Protein AF-A0A136JJI1-F1 (afdb_monomer_lite)

pLDDT: mean 89.71, std 6.71, range [63.59, 97.56]

InterPro domains:
  IPR006094 FAD linked oxidase, N-terminal [PF01565] (44-87)
  IPR016167 FAD-binding, type PCMH, subdomain 1 [G3DSA:3.30.43.10] (17-90)
  IPR036318 FAD-binding, type PCMH-like superfamily [SSF56176] (39-86)

Foldseek 3Di:
DDDQPPAPWDKQACPDPPVSVVVLVVVLVVAQDAPCCVVQAQRARMETDGPDVVNVVSLVVVCVVVVADAQADDPNPPRNSSSGHHNRHYD

Secondary structure (DSSP, 8-state):
----TT--SEEEETTS-TTHHHHHHHHHHHHS--TTTTTTT---SEEEE-SSHHHHHHHHHHHHHTT--B---SS---TTSTTS--TTSB-

Sequence (91 aa):
MVRIQGFQGMQYLRDGTAAEQRDYAFFNEQYATSSHGTEHDMHPSAIVRPKDDDDVIRVLHWAVENDVAVAIRTGGHQYSGASSTNGKNIQ

Radius of gyration: 12.37 Å; chains: 1; bounding box: 29×26×31 Å

Organism: NCBI:txid196109

Structure (mmCIF, N/CA/C/O backbone):
data_AF-A0A136JJI1-F1
#
_entry.id   AF-A0A136JJI1-F1
#
loop_
_atom_site.group_PDB
_atom_site.id
_atom_site.type_symbol
_atom_site.label_atom_id
_atom_site.label_alt_id
_atom_site.label_comp_id
_atom_site.label_asym_id
_atom_site.label_entity_id
_atom_site.label_seq_id
_atom_site.pdbx_PDB_ins_code
_atom_site.Cartn_x
_atom_site.Cartn_y
_atom_site.Cartn_z
_atom_site.occupancy
_atom_site.B_iso_or_equiv
_atom_site.auth_seq_id
_atom_site.auth_comp_id
_atom_site.auth_asym_id
_atom_site.auth_atom_id
_atom_site.pdbx_PDB_model_num
ATOM 1 N N . MET A 1 1 ? -15.104 2.089 -4.720 1.00 63.59 1 MET A N 1
ATOM 2 C CA . MET A 1 1 ? -13.869 2.899 -4.797 1.00 63.59 1 MET A CA 1
ATOM 3 C C . MET A 1 1 ? -13.044 2.557 -3.574 1.00 63.59 1 MET A C 1
ATOM 5 O O . MET A 1 1 ? -13.602 2.587 -2.485 1.00 63.59 1 MET A O 1
ATOM 9 N N . VAL A 1 2 ? -11.779 2.179 -3.744 1.00 79.12 2 VAL A N 1
ATOM 10 C CA . VAL A 1 2 ? -10.892 1.857 -2.617 1.00 79.12 2 VAL A CA 1
ATOM 11 C C . VAL A 1 2 ? -10.554 3.155 -1.888 1.00 79.12 2 VAL A C 1
ATOM 13 O O . VAL A 1 2 ? -9.918 4.026 -2.468 1.00 79.12 2 VAL A O 1
ATOM 16 N N . ARG A 1 3 ? -11.042 3.332 -0.657 1.00 89.00 3 ARG A N 1
ATOM 17 C CA . ARG A 1 3 ? -10.686 4.459 0.217 1.00 89.00 3 ARG A CA 1
ATOM 18 C C . ARG A 1 3 ? -10.959 4.077 1.666 1.00 89.00 3 ARG A C 1
ATOM 20 O O . ARG A 1 3 ? -12.105 3.851 2.050 1.00 89.00 3 ARG A O 1
ATOM 27 N N . ILE A 1 4 ? -9.892 4.030 2.450 1.00 92.19 4 ILE A N 1
ATOM 28 C CA . ILE A 1 4 ? -9.893 3.593 3.844 1.00 92.19 4 ILE A CA 1
ATOM 29 C C . ILE A 1 4 ? -10.221 4.809 4.711 1.00 92.19 4 ILE A C 1
ATOM 31 O O . ILE A 1 4 ? -9.543 5.837 4.640 1.00 92.19 4 ILE A O 1
ATOM 35 N N . GLN A 1 5 ? -11.305 4.723 5.481 1.00 91.56 5 GLN A N 1
ATOM 36 C CA . GLN A 1 5 ? -11.796 5.832 6.300 1.00 91.56 5 GLN A CA 1
ATOM 37 C C . GLN A 1 5 ? -10.962 5.990 7.576 1.00 91.56 5 GLN A C 1
ATOM 39 O O . GLN A 1 5 ? -10.530 5.010 8.176 1.00 91.56 5 GLN A O 1
ATOM 44 N N . GLY A 1 6 ? -10.728 7.237 7.995 1.00 90.81 6 GLY A N 1
ATOM 45 C CA . GLY A 1 6 ? -9.958 7.556 9.205 1.00 90.81 6 GLY A CA 1
ATOM 46 C C . GLY A 1 6 ? -8.442 7.318 9.120 1.00 90.81 6 GLY A C 1
ATOM 47 O O . GLY A 1 6 ? -7.7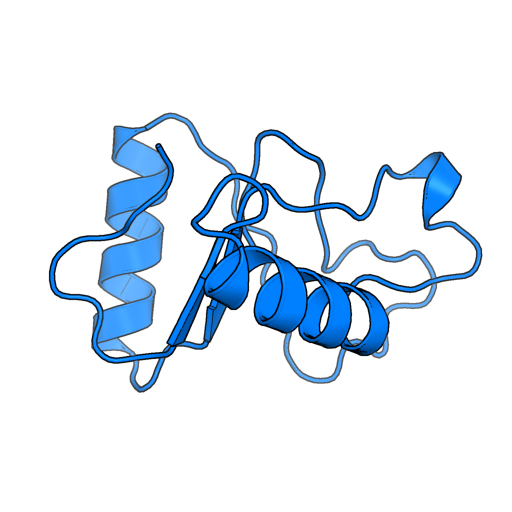44 7.633 10.079 1.00 90.81 6 GLY A O 1
ATOM 48 N N . PHE A 1 7 ? -7.934 6.812 7.994 1.00 93.38 7 PHE A N 1
ATOM 49 C CA . PHE A 1 7 ? -6.506 6.602 7.746 1.00 93.38 7 PHE A CA 1
ATOM 50 C C . PHE A 1 7 ? -5.751 7.943 7.669 1.00 93.38 7 PHE A C 1
ATOM 52 O O . PHE A 1 7 ? -6.168 8.845 6.937 1.00 93.38 7 PHE A O 1
ATOM 59 N N . GLN A 1 8 ? -4.672 8.076 8.440 1.00 95.56 8 GLN A N 1
ATOM 60 C CA . GLN A 1 8 ? -3.895 9.307 8.640 1.00 95.56 8 GLN A CA 1
ATOM 61 C C . GLN A 1 8 ? -2.722 9.448 7.663 1.00 95.56 8 GLN A C 1
ATOM 63 O O . GLN A 1 8 ? -2.273 10.563 7.383 1.00 95.56 8 GLN A O 1
ATOM 68 N N . GLY A 1 9 ? -2.197 8.323 7.188 1.00 94.06 9 GLY A N 1
ATOM 69 C CA . GLY A 1 9 ? -1.153 8.238 6.182 1.00 94.06 9 GLY A CA 1
ATOM 70 C C . GLY A 1 9 ? -1.636 8.563 4.767 1.00 94.06 9 GLY A C 1
ATOM 71 O O . GLY A 1 9 ? -2.762 9.002 4.530 1.00 94.06 9 GLY A O 1
ATOM 72 N N . MET A 1 10 ? -0.771 8.317 3.784 1.00 93.94 10 MET A N 1
ATOM 73 C CA . MET A 1 10 ? -1.073 8.630 2.383 1.00 93.94 10 MET A CA 1
ATOM 74 C C . MET A 1 10 ? -1.776 7.460 1.684 1.00 93.94 10 MET A C 1
ATOM 76 O O . MET A 1 10 ? -1.345 6.317 1.818 1.00 93.94 10 MET A O 1
ATOM 80 N N . GLN A 1 11 ? -2.817 7.750 0.900 1.00 93.50 11 GLN A N 1
ATOM 81 C CA . GLN A 1 11 ? -3.511 6.781 0.041 1.00 93.50 11 GLN A CA 1
ATOM 82 C C . GLN A 1 11 ? -3.448 7.255 -1.414 1.00 93.50 11 GLN A C 1
ATOM 84 O O . GLN A 1 11 ? -4.010 8.302 -1.742 1.00 93.50 11 GLN A O 1
ATOM 89 N N . TYR A 1 12 ? -2.811 6.479 -2.287 1.00 92.94 12 TYR A N 1
ATOM 90 C CA . TYR A 1 12 ? -2.714 6.759 -3.719 1.00 92.94 12 TYR A CA 1
ATOM 91 C C . TYR A 1 12 ? -3.599 5.777 -4.475 1.00 92.94 12 TYR A C 1
ATOM 93 O O . TYR A 1 12 ? -3.379 4.569 -4.419 1.00 92.94 12 TYR A O 1
ATOM 101 N N . LEU A 1 13 ? -4.629 6.290 -5.141 1.00 93.12 13 LEU A N 1
ATOM 102 C CA . LEU A 1 13 ? -5.681 5.480 -5.749 1.00 93.12 13 LEU A CA 1
ATOM 103 C C . LEU A 1 13 ? -5.487 5.438 -7.261 1.00 93.12 13 LEU A C 1
ATOM 105 O O . LEU A 1 13 ? -5.500 6.494 -7.897 1.00 93.12 13 LEU A O 1
ATOM 109 N N . ARG A 1 14 ? -5.375 4.237 -7.845 1.00 92.00 14 ARG A N 1
ATOM 110 C CA . ARG A 1 14 ? -5.222 4.090 -9.302 1.00 92.00 14 ARG A CA 1
ATOM 111 C C . ARG A 1 14 ? -6.392 4.710 -10.058 1.00 92.00 14 ARG A C 1
ATOM 113 O O . ARG A 1 14 ? -6.198 5.411 -11.041 1.00 92.00 14 ARG A O 1
ATOM 120 N N . ASP A 1 15 ? -7.598 4.490 -9.548 1.00 91.00 15 ASP A N 1
ATOM 121 C CA . ASP A 1 15 ? -8.848 4.927 -10.171 1.00 91.00 15 ASP A CA 1
ATOM 122 C C . ASP A 1 15 ? -9.392 6.206 -9.477 1.00 91.00 15 ASP A C 1
ATOM 124 O O . ASP A 1 15 ? -10.601 6.418 -9.367 1.00 91.00 15 ASP A O 1
ATOM 128 N N . GLY A 1 16 ? -8.483 7.036 -8.940 1.00 87.62 16 GLY A N 1
ATOM 129 C CA . GLY A 1 16 ? -8.774 8.309 -8.267 1.00 87.62 16 GLY A CA 1
ATOM 130 C C . GLY A 1 16 ? -8.959 9.501 -9.215 1.00 87.62 16 GLY A C 1
ATOM 131 O O . GLY A 1 16 ? -9.107 9.352 -10.428 1.00 87.62 16 GLY A O 1
ATOM 132 N N . THR A 1 17 ? -8.926 10.714 -8.661 1.00 90.56 17 THR A N 1
ATOM 133 C CA . THR A 1 17 ? -8.870 11.970 -9.430 1.00 90.56 17 THR A CA 1
ATOM 134 C C . THR A 1 17 ? -7.581 12.074 -10.252 1.00 90.56 17 THR A C 1
ATOM 136 O O . THR A 1 17 ? -6.570 11.457 -9.933 1.00 90.56 17 THR A O 1
ATOM 139 N N . ALA A 1 18 ? -7.557 12.938 -11.272 1.00 90.12 18 ALA A N 1
ATOM 140 C CA . ALA A 1 18 ? -6.373 13.132 -12.118 1.00 90.12 18 ALA A CA 1
ATOM 141 C C . ALA A 1 18 ? -5.104 13.598 -11.362 1.00 90.12 18 ALA A C 1
ATOM 143 O O . ALA A 1 18 ? -4.009 13.510 -11.913 1.00 90.12 18 ALA A O 1
ATOM 144 N N . ALA A 1 19 ? -5.229 14.120 -10.135 1.00 88.31 19 ALA A N 1
ATOM 145 C CA . ALA A 1 19 ? -4.088 14.385 -9.258 1.00 88.31 19 ALA A CA 1
ATOM 146 C C . ALA A 1 19 ? -3.599 13.094 -8.583 1.00 88.31 19 ALA A C 1
ATOM 148 O O . ALA A 1 19 ? -2.445 12.718 -8.764 1.00 88.31 19 ALA A O 1
ATOM 149 N N . GLU A 1 20 ? -4.506 12.369 -7.921 1.00 88.69 20 GLU A N 1
ATOM 150 C CA . GLU A 1 20 ? -4.220 11.087 -7.260 1.00 88.69 20 GLU A CA 1
ATOM 151 C C . GLU A 1 20 ? -3.679 10.034 -8.240 1.00 88.69 20 GLU A C 1
ATOM 153 O O . GLU A 1 20 ? -2.819 9.249 -7.861 1.00 88.69 20 GLU A O 1
ATOM 158 N N . GLN A 1 21 ? -4.109 10.056 -9.507 1.00 90.88 21 GLN A N 1
ATOM 159 C CA . GLN A 1 21 ? -3.583 9.197 -10.577 1.00 90.88 21 GLN A CA 1
ATOM 160 C C . GLN A 1 21 ? -2.109 9.475 -10.909 1.00 90.88 21 GLN A C 1
ATOM 162 O O . GLN A 1 21 ? -1.369 8.540 -11.212 1.00 90.88 21 GLN A O 1
ATOM 167 N N . ARG A 1 22 ? -1.660 10.739 -10.851 1.00 92.88 22 ARG A N 1
ATOM 168 C CA . ARG A 1 22 ? -0.243 11.086 -11.070 1.00 92.88 22 ARG A CA 1
ATOM 169 C C . ARG A 1 22 ? 0.615 10.650 -9.892 1.00 92.88 22 ARG A C 1
ATOM 171 O O . ARG A 1 22 ? 1.674 10.070 -10.107 1.00 92.88 22 ARG A O 1
ATOM 178 N N . ASP A 1 23 ? 0.132 10.884 -8.674 1.00 93.00 23 ASP A N 1
ATOM 179 C CA . ASP A 1 23 ? 0.815 10.433 -7.462 1.00 93.00 23 ASP A CA 1
ATOM 180 C C . ASP A 1 23 ? 0.878 8.899 -7.428 1.00 93.00 23 ASP A C 1
ATOM 182 O O . ASP A 1 23 ? 1.942 8.329 -7.197 1.00 93.00 23 ASP A O 1
ATOM 186 N N . TYR A 1 24 ? -0.228 8.219 -7.756 1.00 93.56 24 TYR A N 1
ATOM 187 C CA . TYR A 1 24 ? -0.267 6.767 -7.920 1.00 93.56 24 TYR A CA 1
ATOM 188 C C . TYR A 1 24 ? 0.744 6.291 -8.964 1.00 93.56 24 TYR A C 1
ATOM 190 O O . TYR A 1 24 ? 1.502 5.380 -8.661 1.00 93.56 24 TYR A O 1
ATOM 198 N N . ALA A 1 25 ? 0.805 6.895 -10.156 1.00 92.06 25 ALA A N 1
ATOM 199 C CA . ALA A 1 25 ? 1.752 6.479 -11.191 1.00 92.06 25 ALA A CA 1
ATOM 200 C C . ALA A 1 25 ? 3.211 6.603 -10.716 1.00 92.06 25 ALA A C 1
ATOM 202 O O . ALA A 1 25 ? 3.976 5.649 -10.848 1.00 92.06 25 ALA A O 1
ATOM 203 N N . PHE A 1 26 ? 3.563 7.732 -10.089 1.00 92.94 26 PHE A N 1
ATOM 204 C CA . PHE A 1 26 ? 4.888 7.962 -9.507 1.00 92.94 26 PHE A CA 1
ATOM 205 C C . PHE A 1 26 ? 5.235 6.927 -8.426 1.00 92.94 26 PHE A C 1
ATOM 207 O O . PHE A 1 26 ? 6.309 6.324 -8.450 1.00 92.94 26 PHE A O 1
ATOM 214 N N . PHE A 1 27 ? 4.322 6.681 -7.482 1.00 91.25 27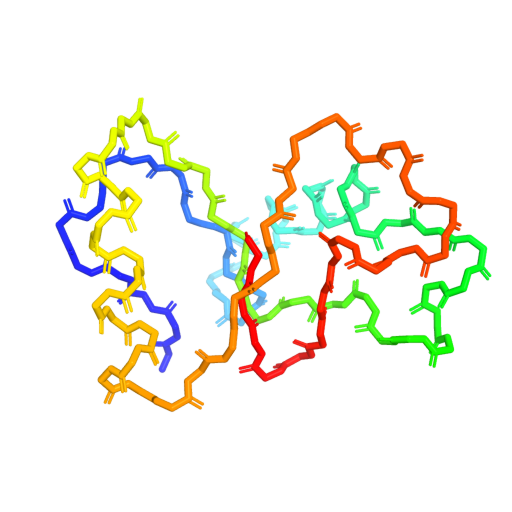 PHE A N 1
ATOM 215 C CA . PHE A 1 27 ? 4.575 5.708 -6.424 1.00 91.25 27 PHE A CA 1
ATOM 216 C C . PHE A 1 27 ? 4.553 4.267 -6.941 1.00 91.25 27 PHE A C 1
ATOM 218 O O . PHE A 1 27 ? 5.367 3.472 -6.485 1.00 91.25 27 PHE A O 1
ATOM 225 N N . ASN A 1 28 ? 3.710 3.921 -7.917 1.00 89.38 28 ASN A N 1
ATOM 226 C CA . ASN A 1 28 ? 3.698 2.592 -8.529 1.00 89.38 28 ASN A CA 1
ATOM 227 C C . ASN A 1 28 ? 5.016 2.307 -9.258 1.00 89.38 28 ASN A C 1
ATOM 229 O O . ASN A 1 28 ? 5.581 1.234 -9.073 1.00 89.38 28 ASN A O 1
ATOM 233 N N . GLU A 1 29 ? 5.563 3.276 -9.996 1.00 86.88 29 GLU A N 1
ATOM 234 C CA . GLU A 1 29 ? 6.899 3.160 -10.593 1.00 86.88 29 GLU A CA 1
ATOM 235 C C . GLU A 1 29 ? 7.979 2.941 -9.519 1.00 86.88 29 GLU A C 1
ATOM 237 O O . GLU A 1 29 ? 8.786 2.016 -9.629 1.00 86.88 29 GLU A O 1
ATOM 242 N N . GLN A 1 30 ? 7.960 3.727 -8.437 1.00 83.31 30 GLN A N 1
ATOM 243 C CA . GLN A 1 30 ? 8.934 3.601 -7.347 1.00 83.31 30 GLN A CA 1
ATOM 244 C C . GLN A 1 30 ? 8.844 2.255 -6.598 1.00 83.31 30 GLN A C 1
ATOM 246 O O . GLN A 1 30 ? 9.841 1.790 -6.038 1.00 83.31 30 GLN A O 1
ATOM 251 N N . TYR A 1 31 ? 7.651 1.659 -6.513 1.00 80.06 31 TYR A N 1
ATOM 252 C CA . TYR A 1 31 ? 7.332 0.661 -5.486 1.00 80.06 31 TYR A CA 1
ATOM 253 C C . TYR A 1 31 ? 6.778 -0.673 -5.986 1.00 80.06 31 TYR A C 1
ATOM 255 O O . TYR A 1 31 ? 6.850 -1.650 -5.240 1.00 80.06 31 TYR A O 1
ATOM 263 N N . ALA A 1 32 ? 6.262 -0.729 -7.209 1.00 75.25 32 ALA A N 1
ATOM 264 C CA . ALA A 1 32 ? 5.652 -1.905 -7.821 1.00 75.25 32 ALA A CA 1
ATOM 265 C C . ALA A 1 32 ? 6.330 -2.260 -9.163 1.00 75.25 32 ALA A C 1
ATOM 267 O O . ALA A 1 32 ? 5.719 -2.828 -10.061 1.00 75.25 32 ALA A O 1
ATOM 268 N N . THR A 1 33 ? 7.626 -1.962 -9.294 1.00 78.44 33 THR A N 1
ATOM 269 C CA . THR A 1 33 ? 8.414 -2.258 -10.499 1.00 78.44 33 THR A CA 1
ATOM 270 C C . THR A 1 33 ? 9.359 -3.435 -10.269 1.00 78.44 33 THR A C 1
ATOM 272 O O . THR A 1 33 ? 10.142 -3.449 -9.322 1.00 78.44 33 THR A O 1
ATOM 275 N N . SER A 1 34 ? 9.324 -4.414 -11.173 1.00 80.88 34 SER A N 1
ATOM 276 C CA . SER A 1 34 ? 10.332 -5.473 -11.305 1.00 80.88 34 SER A CA 1
ATOM 277 C C . SER A 1 34 ? 10.434 -5.911 -12.771 1.00 80.88 34 SER A C 1
ATOM 279 O O . SER A 1 34 ? 9.582 -5.552 -13.586 1.00 80.88 34 SER A O 1
ATOM 281 N N . SER A 1 35 ? 11.420 -6.747 -13.114 1.00 81.12 35 SER A N 1
ATOM 282 C CA . SER A 1 35 ? 11.483 -7.410 -14.429 1.00 81.12 35 SER A CA 1
ATOM 283 C C . SER A 1 35 ? 10.262 -8.291 -14.732 1.00 81.12 35 SER A C 1
ATOM 285 O O . SER A 1 35 ? 10.014 -8.595 -15.893 1.00 81.12 35 SER A O 1
ATOM 287 N N . HIS A 1 36 ? 9.488 -8.658 -13.706 1.00 79.75 36 HIS A N 1
ATOM 288 C CA . HIS A 1 36 ? 8.278 -9.477 -13.789 1.00 79.75 36 HIS A CA 1
ATOM 289 C C . HIS A 1 36 ? 6.982 -8.645 -13.684 1.00 79.75 36 HIS A C 1
ATOM 291 O O . HIS A 1 36 ? 5.898 -9.205 -13.529 1.00 79.75 36 HIS A O 1
ATOM 297 N N . GLY A 1 37 ? 7.063 -7.307 -13.768 1.00 78.06 37 GLY A N 1
ATOM 298 C CA . GLY A 1 37 ? 5.929 -6.396 -13.539 1.00 78.06 37 GLY A CA 1
ATOM 299 C C . GLY A 1 37 ? 4.683 -6.696 -14.380 1.00 78.06 37 GLY A C 1
ATOM 300 O O . GLY A 1 37 ? 3.571 -6.689 -13.856 1.00 78.06 37 GLY A O 1
ATOM 301 N N . THR A 1 38 ? 4.868 -7.036 -15.658 1.00 80.56 38 THR A N 1
ATOM 302 C CA . THR A 1 38 ? 3.777 -7.435 -16.565 1.00 80.56 38 THR A CA 1
ATOM 303 C C . THR A 1 38 ? 3.260 -8.848 -16.276 1.00 80.56 38 THR A C 1
ATOM 305 O O . THR A 1 38 ? 2.066 -9.099 -16.389 1.00 80.56 38 THR A O 1
ATOM 308 N N . GLU A 1 39 ? 4.144 -9.775 -15.900 1.00 81.62 39 GLU A N 1
ATOM 309 C CA . GLU A 1 39 ? 3.816 -11.192 -15.663 1.00 81.62 39 GLU A CA 1
ATOM 310 C C . GLU A 1 39 ? 3.016 -11.396 -14.369 1.00 81.62 39 GLU A C 1
ATOM 312 O O . GLU A 1 39 ? 2.207 -12.319 -14.269 1.00 81.62 39 GLU A O 1
ATOM 317 N N . HIS A 1 40 ? 3.230 -10.525 -13.381 1.00 80.94 40 HIS A N 1
ATOM 318 C CA . HIS A 1 40 ? 2.561 -10.557 -12.080 1.00 80.94 40 HIS A CA 1
ATOM 319 C C . HIS A 1 40 ? 1.500 -9.460 -11.891 1.00 80.94 40 HIS A C 1
ATOM 321 O O . HIS A 1 40 ? 0.927 -9.375 -10.807 1.00 80.94 40 HIS A O 1
ATOM 327 N N . ASP A 1 41 ? 1.220 -8.659 -12.930 1.00 85.56 41 ASP A N 1
ATOM 328 C CA . ASP A 1 41 ? 0.314 -7.499 -12.891 1.00 85.56 41 ASP A CA 1
ATOM 329 C C . ASP A 1 41 ? 0.587 -6.598 -11.674 1.00 85.56 41 ASP A C 1
ATOM 331 O O . ASP A 1 41 ? -0.254 -6.461 -10.798 1.00 85.56 41 ASP A O 1
ATOM 335 N N . MET A 1 42 ? 1.781 -6.007 -11.570 1.00 87.44 42 MET A N 1
ATOM 336 C CA . MET A 1 42 ? 2.171 -5.184 -10.410 1.00 87.44 42 MET A CA 1
ATOM 337 C C . MET A 1 42 ? 1.533 -3.774 -10.437 1.00 87.44 42 MET A C 1
ATOM 339 O O . MET A 1 42 ? 2.207 -2.742 -10.482 1.00 87.44 42 MET A O 1
ATOM 343 N N . HIS A 1 43 ? 0.201 -3.734 -10.430 1.00 91.12 43 HIS A N 1
ATOM 344 C CA . HIS A 1 43 ? -0.622 -2.526 -10.493 1.00 91.12 43 HIS A CA 1
ATOM 345 C C . HIS A 1 43 ? -1.715 -2.550 -9.407 1.00 91.12 43 HIS A C 1
ATOM 347 O O . HIS A 1 43 ? -2.901 -2.628 -9.754 1.00 91.12 43 HIS A O 1
ATOM 353 N N . PRO A 1 44 ? -1.363 -2.505 -8.105 1.00 93.31 44 PRO A N 1
ATOM 354 C CA . PRO A 1 44 ? -2.327 -2.488 -7.004 1.00 93.31 44 PRO A CA 1
ATOM 355 C C . PRO A 1 44 ? -3.440 -1.448 -7.208 1.00 93.31 44 PRO A C 1
ATOM 357 O O . PRO A 1 44 ? -3.215 -0.343 -7.686 1.00 93.31 44 PRO A O 1
ATOM 360 N N . SER A 1 45 ? -4.669 -1.765 -6.802 1.00 94.25 45 SER A N 1
ATOM 361 C CA . SER A 1 45 ? -5.804 -0.826 -6.894 1.00 94.25 45 SER A CA 1
ATOM 362 C C . SER A 1 45 ? -5.591 0.463 -6.078 1.00 94.25 45 SER A C 1
ATOM 364 O O . SER A 1 45 ? -6.064 1.538 -6.462 1.00 94.25 45 SER A O 1
ATOM 366 N N . ALA A 1 46 ? -4.838 0.361 -4.979 1.00 94.50 46 ALA A N 1
ATOM 367 C CA . ALA A 1 46 ? -4.330 1.483 -4.207 1.00 94.50 46 ALA A CA 1
ATOM 368 C C . ALA A 1 46 ? -2.981 1.143 -3.563 1.00 94.50 46 ALA A C 1
ATOM 370 O O . ALA A 1 46 ? -2.757 0.002 -3.151 1.00 94.50 46 ALA A O 1
ATOM 371 N N . ILE A 1 47 ? -2.128 2.159 -3.429 1.00 94.31 47 ILE A N 1
ATOM 372 C CA . ILE A 1 47 ? -0.907 2.113 -2.621 1.00 94.31 47 ILE A CA 1
ATOM 373 C C . ILE A 1 47 ? -1.154 2.924 -1.351 1.00 94.31 47 ILE A C 1
ATOM 375 O O . ILE A 1 47 ? -1.496 4.108 -1.433 1.00 94.31 47 ILE A O 1
ATOM 379 N N . VAL A 1 48 ? -0.968 2.314 -0.185 1.00 95.06 48 VAL A N 1
ATOM 380 C CA . VAL A 1 48 ? -1.157 2.958 1.117 1.00 95.06 48 VAL A CA 1
ATOM 381 C C . VAL A 1 48 ? 0.170 3.063 1.863 1.00 95.06 48 VAL A C 1
ATOM 383 O O . VAL A 1 48 ? 1.022 2.181 1.816 1.00 95.06 48 VAL A O 1
ATOM 386 N N . ARG A 1 49 ? 0.385 4.184 2.551 1.00 94.94 49 ARG A N 1
ATOM 387 C CA . ARG A 1 49 ? 1.582 4.422 3.368 1.00 94.94 49 ARG A CA 1
ATOM 388 C C . ARG A 1 49 ? 1.147 4.772 4.788 1.00 94.94 49 ARG A C 1
ATOM 390 O O . ARG A 1 49 ? 0.930 5.958 5.046 1.00 94.94 49 ARG A O 1
ATOM 397 N N . PRO A 1 50 ? 0.978 3.762 5.666 1.00 96.38 50 PRO A N 1
ATOM 398 C CA . PRO A 1 50 ? 0.609 3.956 7.064 1.00 96.38 50 PRO A CA 1
ATOM 399 C C . PRO A 1 50 ? 1.546 4.936 7.764 1.00 96.38 50 PRO A C 1
ATOM 401 O O . PRO A 1 50 ? 2.760 4.914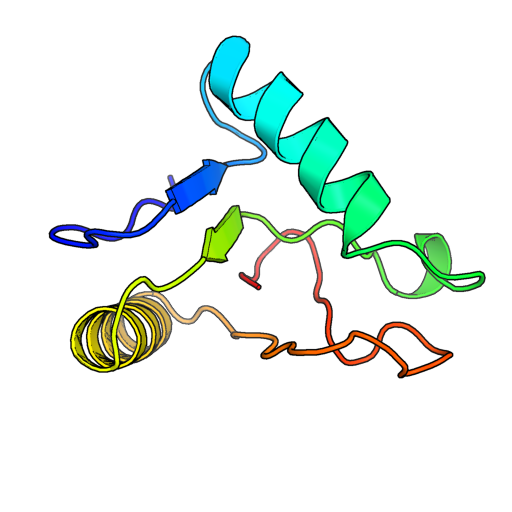 7.538 1.00 96.38 50 PRO A O 1
ATOM 404 N N . LYS A 1 51 ? 0.978 5.797 8.607 1.00 97.12 51 LYS A N 1
ATOM 405 C CA . LYS A 1 51 ? 1.742 6.720 9.451 1.00 97.12 51 LYS A CA 1
ATOM 406 C C . LYS A 1 51 ? 2.182 6.071 10.767 1.00 97.12 51 LYS A C 1
ATOM 408 O O . LYS A 1 51 ? 3.248 6.399 11.282 1.00 97.12 51 LYS A O 1
ATOM 413 N N . ASP A 1 52 ? 1.352 5.178 11.292 1.00 97.00 52 ASP A N 1
ATOM 414 C CA . ASP A 1 52 ? 1.481 4.509 12.585 1.00 97.00 52 ASP A CA 1
ATOM 415 C C . ASP A 1 52 ? 0.821 3.112 12.547 1.00 97.00 52 ASP A C 1
ATOM 417 O O . ASP A 1 52 ? 0.224 2.712 11.544 1.00 97.00 52 ASP A O 1
ATOM 421 N N . ASP A 1 53 ? 0.951 2.345 13.632 1.00 97.56 53 ASP A N 1
ATOM 422 C CA . ASP A 1 53 ? 0.367 0.998 13.761 1.00 97.56 53 ASP A CA 1
ATOM 423 C C . ASP A 1 53 ? -1.171 1.020 13.669 1.00 97.56 53 ASP A C 1
ATOM 425 O O . ASP A 1 53 ? -1.809 0.068 13.217 1.00 97.56 53 ASP A O 1
ATOM 429 N N . ASP A 1 54 ? -1.764 2.141 14.072 1.00 97.25 54 ASP A N 1
ATOM 430 C CA . ASP A 1 54 ? -3.197 2.396 14.103 1.00 97.25 54 ASP A CA 1
ATOM 431 C C . ASP A 1 54 ? -3.759 2.459 12.664 1.00 97.25 54 ASP A C 1
ATOM 433 O O . ASP A 1 54 ? -4.821 1.904 12.361 1.00 97.25 54 ASP A O 1
ATOM 437 N N . ASP A 1 55 ? -3.025 3.078 11.736 1.00 97.56 55 ASP A N 1
ATOM 438 C CA . ASP A 1 55 ? -3.281 3.008 10.292 1.00 97.56 55 ASP A CA 1
ATOM 439 C C . ASP A 1 55 ? -3.173 1.578 9.732 1.00 97.56 55 ASP A C 1
ATOM 441 O O . ASP A 1 55 ? -4.011 1.179 8.919 1.00 97.56 55 ASP A O 1
ATOM 445 N N . VAL A 1 56 ? -2.182 0.786 10.164 1.00 96.75 56 VAL A N 1
ATOM 446 C CA . VAL A 1 56 ? -2.017 -0.615 9.719 1.00 96.75 56 VAL A CA 1
ATOM 447 C C . VAL A 1 56 ? -3.224 -1.460 10.134 1.00 96.75 56 VAL A C 1
ATOM 449 O O . VAL A 1 56 ? -3.779 -2.197 9.317 1.00 96.75 56 VAL A O 1
ATOM 452 N N . ILE A 1 57 ? -3.678 -1.313 11.381 1.00 97.00 57 ILE A N 1
ATOM 453 C CA . ILE A 1 57 ? -4.867 -1.997 11.908 1.00 97.00 57 ILE A CA 1
ATOM 454 C C . ILE A 1 57 ? -6.108 -1.643 11.070 1.00 97.00 57 ILE A C 1
ATOM 456 O O . ILE A 1 57 ? -6.849 -2.540 10.659 1.00 97.00 57 ILE A O 1
ATOM 460 N N . ARG A 1 58 ? -6.307 -0.358 10.737 1.00 96.38 58 ARG A N 1
ATOM 461 C CA . ARG A 1 58 ? -7.420 0.093 9.875 1.00 96.38 58 ARG A CA 1
ATOM 462 C C . ARG A 1 58 ? -7.368 -0.510 8.472 1.00 96.38 58 ARG A C 1
ATOM 46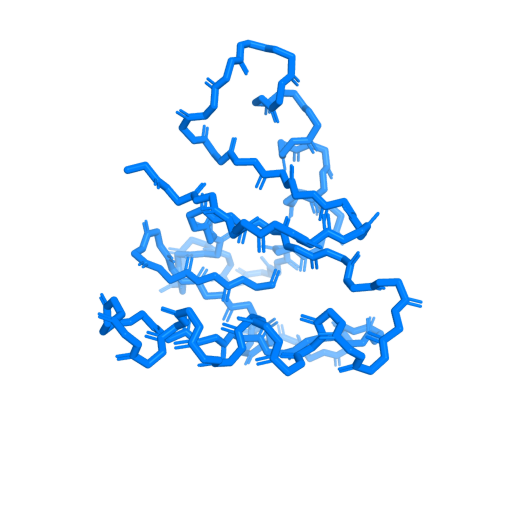4 O O . ARG A 1 58 ? -8.414 -0.901 7.957 1.00 96.38 58 ARG A O 1
ATOM 471 N N . VAL A 1 59 ? -6.180 -0.618 7.871 1.00 96.75 59 VAL A N 1
ATOM 472 C CA . VAL A 1 59 ? -5.998 -1.258 6.555 1.00 96.75 59 VAL A CA 1
ATOM 473 C C . VAL A 1 59 ? -6.431 -2.719 6.590 1.00 96.75 59 VAL A C 1
ATOM 475 O O . VAL A 1 59 ? -7.188 -3.144 5.720 1.00 96.75 59 VAL A O 1
ATOM 478 N N . LEU A 1 60 ? -5.993 -3.474 7.599 1.00 96.62 60 LEU A N 1
ATOM 479 C CA . LEU A 1 60 ? -6.308 -4.899 7.712 1.00 96.62 60 LEU A CA 1
ATOM 480 C C . LEU A 1 60 ? -7.801 -5.146 7.970 1.00 96.62 60 LEU A C 1
ATOM 482 O O . LEU A 1 60 ? -8.377 -6.035 7.344 1.00 96.62 60 LEU A O 1
ATOM 486 N N . HIS A 1 61 ? -8.452 -4.344 8.820 1.00 96.81 61 HIS A N 1
ATOM 487 C CA . HIS A 1 61 ? -9.904 -4.437 9.014 1.00 96.81 61 HIS A CA 1
ATOM 488 C C . HIS A 1 61 ? -10.676 -4.114 7.731 1.00 96.81 61 HIS A C 1
ATOM 490 O O . HIS A 1 61 ? -11.503 -4.920 7.308 1.00 96.81 61 HIS A O 1
ATOM 496 N N . TRP A 1 62 ? -10.356 -2.999 7.066 1.00 96.25 62 TRP A N 1
ATOM 497 C CA . TRP A 1 62 ? -10.998 -2.626 5.803 1.00 96.25 62 TRP A CA 1
ATOM 498 C C . TRP A 1 62 ? -10.813 -3.705 4.723 1.00 96.25 62 TRP A C 1
ATOM 500 O O . TRP A 1 62 ? -11.757 -4.032 4.006 1.00 96.25 62 TRP A O 1
ATOM 510 N N . ALA A 1 63 ? -9.619 -4.293 4.629 1.00 95.62 63 ALA A N 1
ATOM 511 C CA . ALA A 1 63 ? -9.311 -5.349 3.671 1.00 95.62 63 ALA A CA 1
ATOM 512 C C . ALA A 1 63 ? -10.165 -6.612 3.899 1.00 95.62 63 ALA A C 1
ATOM 514 O O . ALA A 1 63 ? -10.748 -7.135 2.950 1.00 95.62 63 ALA A O 1
ATOM 515 N N . VAL A 1 64 ? -10.313 -7.046 5.158 1.00 96.56 64 VAL A N 1
ATOM 516 C CA . VAL A 1 64 ? -11.183 -8.176 5.539 1.00 96.56 64 VAL A CA 1
ATOM 517 C C . VAL A 1 64 ? -12.660 -7.873 5.265 1.00 96.56 64 VAL A C 1
ATOM 519 O O . VAL A 1 64 ? -13.369 -8.728 4.742 1.00 96.56 64 VAL A O 1
ATOM 522 N N . GLU A 1 65 ? -13.129 -6.660 5.568 1.00 96.31 65 GLU A N 1
ATOM 523 C CA . GLU A 1 65 ? -14.519 -6.238 5.326 1.00 96.31 65 GLU A CA 1
ATOM 524 C C . GLU A 1 65 ? -14.900 -6.187 3.836 1.00 96.31 65 GLU A C 1
ATOM 526 O O . GLU A 1 65 ? -16.082 -6.283 3.505 1.00 96.31 65 GLU A O 1
ATOM 531 N N . ASN A 1 66 ? -13.921 -6.025 2.940 1.00 94.50 66 ASN A N 1
ATOM 532 C CA . ASN A 1 66 ? -14.141 -5.834 1.502 1.00 94.50 66 ASN A CA 1
ATOM 533 C C . ASN A 1 66 ? -13.681 -7.029 0.636 1.00 94.50 66 ASN A C 1
ATOM 535 O O . ASN A 1 66 ? -13.774 -6.936 -0.586 1.00 94.50 66 ASN A O 1
ATOM 539 N N . ASP A 1 67 ? -13.207 -8.127 1.243 1.00 94.94 67 ASP A N 1
ATOM 540 C CA . ASP A 1 67 ? -12.606 -9.293 0.560 1.00 94.94 67 ASP A CA 1
ATOM 541 C C . ASP A 1 67 ? -11.432 -8.908 -0.371 1.00 94.94 67 ASP A C 1
ATOM 543 O O . ASP A 1 67 ? -11.341 -9.307 -1.534 1.00 94.94 67 ASP A O 1
ATOM 547 N N . VAL A 1 68 ? -10.531 -8.064 0.144 1.00 95.12 68 VAL A N 1
ATOM 548 C CA . VAL A 1 68 ? -9.374 -7.514 -0.581 1.00 95.12 68 VAL A CA 1
ATOM 549 C C . VAL A 1 68 ? -8.080 -8.043 0.035 1.00 95.12 68 VAL A C 1
ATOM 551 O O . VAL A 1 68 ? -7.885 -7.956 1.245 1.00 95.12 68 VAL A O 1
ATOM 554 N N . ALA A 1 69 ? -7.149 -8.555 -0.777 1.00 94.88 69 ALA A N 1
ATOM 555 C CA . ALA A 1 69 ? -5.840 -8.971 -0.272 1.00 94.88 69 ALA A CA 1
ATOM 556 C C . ALA A 1 69 ? -4.869 -7.781 -0.137 1.00 94.88 69 ALA A C 1
ATOM 558 O O . ALA A 1 69 ? -4.935 -6.811 -0.898 1.00 94.88 69 ALA A O 1
ATOM 559 N N . VAL A 1 70 ? -3.930 -7.887 0.809 1.00 95.31 70 VAL A N 1
ATOM 560 C CA . VAL A 1 70 ? -2.923 -6.857 1.115 1.00 95.31 70 VAL A CA 1
ATOM 561 C C . VAL A 1 70 ? -1.518 -7.398 0.856 1.00 95.31 70 VAL A C 1
ATOM 563 O O . VAL A 1 70 ? -1.155 -8.444 1.396 1.00 95.31 70 VAL A O 1
ATOM 566 N N . ALA A 1 71 ? -0.710 -6.684 0.070 1.00 94.56 71 ALA A N 1
ATOM 567 C CA . ALA A 1 71 ? 0.711 -6.979 -0.114 1.00 94.56 71 ALA A CA 1
ATOM 568 C C . ALA A 1 71 ? 1.580 -6.021 0.710 1.00 94.56 71 ALA A C 1
ATOM 570 O O . ALA A 1 71 ? 1.758 -4.861 0.359 1.00 94.56 71 ALA A O 1
ATOM 571 N N . ILE A 1 72 ? 2.150 -6.519 1.808 1.00 93.56 72 ILE A N 1
ATOM 572 C CA . ILE A 1 72 ? 2.999 -5.717 2.696 1.00 93.56 72 ILE A CA 1
ATOM 573 C C . ILE A 1 72 ? 4.391 -5.551 2.085 1.00 93.56 72 ILE A C 1
ATOM 575 O O . ILE A 1 72 ? 5.020 -6.525 1.658 1.00 93.56 72 ILE A O 1
ATOM 579 N N . ARG A 1 73 ? 4.930 -4.329 2.135 1.00 91.06 73 ARG A N 1
ATOM 580 C CA . ARG A 1 73 ? 6.289 -4.047 1.668 1.00 91.06 73 ARG A CA 1
ATOM 581 C C . ARG A 1 73 ? 7.001 -3.005 2.517 1.00 91.06 73 ARG A C 1
ATOM 583 O O . ARG A 1 73 ? 6.429 -1.997 2.912 1.00 91.06 73 ARG A O 1
ATOM 590 N N . THR A 1 74 ? 8.289 -3.245 2.742 1.00 89.44 74 THR A N 1
ATOM 591 C CA . THR A 1 74 ? 9.206 -2.326 3.425 1.00 89.44 74 THR A CA 1
ATOM 592 C C . THR A 1 74 ? 10.247 -1.796 2.433 1.00 89.44 74 THR A C 1
ATOM 594 O O . THR A 1 74 ? 9.948 -0.896 1.654 1.00 89.44 74 THR A O 1
ATOM 597 N N . GLY A 1 75 ? 11.446 -2.384 2.388 1.00 83.56 75 GLY A N 1
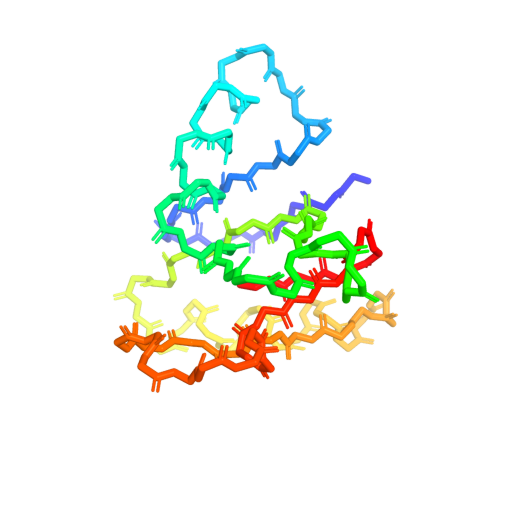ATOM 598 C CA . GLY A 1 75 ? 12.518 -1.986 1.466 1.00 83.56 75 GLY A CA 1
ATOM 599 C C . GL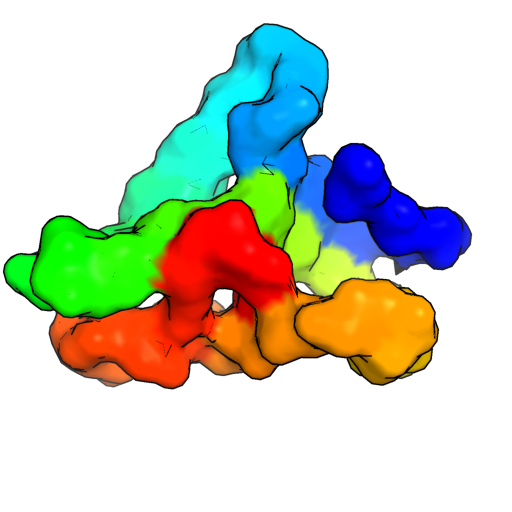Y A 1 75 ? 12.322 -2.441 0.015 1.00 83.56 75 GLY A C 1
ATOM 600 O O . GLY A 1 75 ? 12.973 -1.915 -0.876 1.00 83.56 75 GLY A O 1
ATOM 601 N N . GLY A 1 76 ? 11.442 -3.414 -0.250 1.00 79.31 76 GLY A N 1
ATOM 602 C CA . GLY A 1 76 ? 11.147 -3.878 -1.615 1.00 79.31 76 GLY A CA 1
ATOM 603 C C . GLY A 1 76 ? 12.257 -4.688 -2.301 1.00 79.31 76 GLY A C 1
ATOM 604 O O . GLY A 1 76 ? 12.172 -4.915 -3.499 1.00 79.31 76 GLY A O 1
ATOM 605 N N . HIS A 1 77 ? 13.267 -5.179 -1.571 1.00 82.50 77 HIS A N 1
ATOM 606 C CA . HIS A 1 77 ? 14.379 -5.996 -2.102 1.00 82.50 77 HIS A CA 1
ATOM 607 C C . HIS A 1 77 ? 13.967 -7.429 -2.535 1.00 82.50 77 HIS A C 1
ATOM 609 O O . HIS A 1 77 ? 14.781 -8.351 -2.524 1.00 82.50 77 HIS A O 1
ATOM 615 N N . GLN A 1 78 ? 12.698 -7.649 -2.884 1.00 80.12 78 GLN A N 1
ATOM 616 C CA . GLN A 1 78 ? 12.191 -8.938 -3.346 1.00 80.12 78 GLN A CA 1
ATOM 617 C C . GLN A 1 78 ? 12.183 -8.927 -4.883 1.00 80.12 78 GLN A C 1
ATOM 619 O O . GLN A 1 78 ? 11.430 -8.182 -5.504 1.00 80.12 78 GLN A O 1
ATOM 624 N N . TYR A 1 79 ? 13.053 -9.738 -5.493 1.00 74.62 79 TYR A N 1
ATOM 625 C CA . TYR A 1 79 ? 13.366 -9.652 -6.927 1.00 74.62 79 TYR A CA 1
ATOM 626 C C . TYR A 1 79 ? 12.209 -9.980 -7.885 1.00 74.62 79 TYR A C 1
ATOM 628 O O . TYR A 1 79 ? 12.225 -9.511 -9.019 1.00 74.62 79 TYR A O 1
ATOM 636 N N . SER A 1 80 ? 11.215 -10.764 -7.458 1.00 80.38 80 SER A N 1
ATOM 637 C CA . SER A 1 80 ? 10.093 -11.199 -8.304 1.00 80.38 80 SER A CA 1
ATOM 638 C C . SER A 1 80 ? 8.799 -10.417 -8.055 1.00 80.38 80 SER A C 1
ATOM 640 O O . SER A 1 80 ? 7.723 -10.898 -8.389 1.00 80.38 80 SER A O 1
ATOM 642 N N . GLY A 1 81 ? 8.858 -9.256 -7.398 1.00 78.56 81 GLY A N 1
ATOM 643 C CA . GLY A 1 81 ? 7.674 -8.436 -7.140 1.00 78.56 81 GLY A CA 1
ATOM 644 C C . GLY A 1 81 ? 6.643 -9.003 -6.152 1.00 78.56 81 GLY A C 1
ATOM 645 O O . GLY A 1 81 ? 5.595 -8.394 -5.975 1.00 78.56 81 GLY A O 1
ATOM 646 N N . ALA A 1 82 ? 6.927 -10.098 -5.439 1.00 82.38 82 ALA A N 1
ATOM 647 C CA . ALA A 1 82 ? 6.007 -10.769 -4.503 1.00 82.38 82 ALA A CA 1
ATOM 648 C C . ALA A 1 82 ? 5.683 -9.969 -3.218 1.00 82.38 82 ALA A C 1
ATOM 650 O O . ALA A 1 82 ? 5.023 -10.474 -2.315 1.00 82.38 82 ALA A O 1
ATOM 651 N N . SER A 1 83 ? 6.164 -8.727 -3.127 1.00 85.31 83 SER A N 1
ATOM 652 C CA . SER A 1 83 ? 5.746 -7.734 -2.125 1.00 85.31 83 SER A CA 1
ATOM 653 C C . SER A 1 83 ? 4.888 -6.613 -2.736 1.00 85.31 83 SER A C 1
ATOM 655 O O . SER A 1 83 ? 4.725 -5.550 -2.151 1.00 85.31 83 SER A O 1
ATOM 657 N N . SER A 1 84 ? 4.339 -6.863 -3.924 1.00 89.31 84 SER A N 1
ATOM 658 C CA . SER A 1 84 ? 3.313 -6.071 -4.597 1.00 89.31 84 SER A CA 1
ATOM 659 C C . SER A 1 84 ? 2.127 -6.969 -4.965 1.00 89.31 84 SER A C 1
ATOM 661 O O . SER A 1 84 ? 2.107 -8.152 -4.620 1.00 89.31 84 SER A O 1
ATOM 663 N N . THR A 1 85 ? 1.109 -6.418 -5.625 1.00 90.50 85 THR A N 1
ATOM 664 C CA . THR A 1 85 ? -0.124 -7.148 -5.949 1.00 90.50 85 THR A CA 1
ATOM 665 C C . THR A 1 85 ? -0.844 -6.575 -7.167 1.00 90.50 85 THR A C 1
ATOM 667 O O . THR A 1 85 ? -0.446 -5.553 -7.718 1.00 90.50 85 THR A O 1
ATOM 670 N N . ASN A 1 86 ? -1.917 -7.255 -7.565 1.00 88.12 86 ASN A N 1
ATOM 671 C CA . ASN A 1 86 ? -2.678 -6.986 -8.774 1.00 88.12 86 ASN A CA 1
ATOM 672 C C . ASN A 1 86 ? -3.807 -5.971 -8.614 1.00 88.12 86 ASN A C 1
ATOM 674 O O . ASN A 1 86 ? -4.152 -5.527 -7.514 1.00 88.12 86 ASN A O 1
ATOM 678 N N . GLY A 1 87 ? -4.434 -5.652 -9.746 1.00 84.81 87 GLY A N 1
ATOM 679 C CA . GLY A 1 87 ? -5.410 -4.578 -9.849 1.00 84.81 87 GLY A CA 1
ATOM 680 C C . GLY A 1 87 ? -6.723 -4.700 -9.079 1.00 84.81 87 GLY A C 1
ATOM 681 O O . GLY A 1 87 ? -7.541 -3.784 -9.204 1.00 84.81 87 GLY A O 1
ATOM 682 N N . LYS A 1 88 ? -6.925 -5.770 -8.301 1.00 87.81 88 LYS A N 1
ATOM 683 C CA . LYS A 1 88 ? -8.063 -5.954 -7.381 1.00 87.81 88 LYS A CA 1
ATOM 684 C C . LYS A 1 88 ? -7.696 -5.765 -5.904 1.00 87.81 88 LYS A C 1
ATOM 686 O O . LYS A 1 88 ? -8.589 -5.675 -5.072 1.00 87.81 88 LYS A O 1
ATOM 691 N N . ASN A 1 89 ? -6.403 -5.706 -5.596 1.00 93.69 89 ASN A N 1
ATOM 692 C CA . ASN A 1 89 ? -5.838 -5.768 -4.249 1.00 93.69 89 ASN A CA 1
ATOM 693 C C . ASN A 1 89 ? -5.122 -4.460 -3.872 1.00 93.69 89 ASN A C 1
ATOM 695 O O . ASN A 1 89 ? -5.002 -3.565 -4.711 1.00 93.69 89 ASN A O 1
ATOM 699 N N . ILE A 1 90 ? -4.657 -4.326 -2.627 1.00 94.19 90 ILE A N 1
ATOM 700 C CA . ILE A 1 90 ? -3.938 -3.129 -2.144 1.00 94.19 90 ILE A CA 1
ATOM 701 C C . ILE A 1 90 ? -2.525 -3.455 -1.645 1.00 94.19 90 ILE A C 1
ATOM 703 O O . ILE A 1 90 ? -2.222 -4.603 -1.311 1.00 94.19 90 ILE A O 1
ATOM 707 N N . GLN A 1 91 ? -1.665 -2.435 -1.601 1.00 92.69 91 GLN A N 1
ATOM 708 C CA . GLN A 1 91 ? -0.264 -2.529 -1.175 1.00 92.69 91 GLN A CA 1
ATOM 709 C C . GLN A 1 91 ? 0.088 -1.417 -0.182 1.00 92.69 91 GLN A C 1
ATOM 711 O O . GLN A 1 91 ? 0.071 -0.245 -0.618 1.00 92.69 91 GLN A O 1
#